Protein AF-A0A836RIS3-F1 (afdb_monomer)

Mean predicted aligned error: 10.64 Å

Structure (mmCIF, N/CA/C/O backbone):
data_AF-A0A836RIS3-F1
#
_entry.id   AF-A0A836RIS3-F1
#
loop_
_atom_site.group_PDB
_atom_site.id
_atom_site.type_symbol
_atom_site.label_atom_id
_atom_site.label_alt_id
_atom_site.label_comp_id
_atom_site.label_asym_id
_atom_site.label_entity_id
_atom_site.label_seq_id
_atom_site.pdbx_PDB_ins_code
_atom_site.Cartn_x
_atom_site.Cartn_y
_atom_site.Cartn_z
_atom_site.occupancy
_atom_site.B_iso_or_equiv
_atom_site.auth_seq_id
_atom_site.auth_comp_id
_atom_site.auth_asym_id
_atom_site.auth_atom_id
_atom_site.pdbx_PDB_model_num
ATOM 1 N N . MET A 1 1 ? 5.202 -25.297 -2.165 1.00 80.00 1 MET A N 1
ATOM 2 C CA . MET A 1 1 ? 4.352 -25.423 -0.955 1.00 80.00 1 MET A CA 1
ATOM 3 C C . MET A 1 1 ? 4.540 -24.261 0.016 1.00 80.00 1 MET A C 1
ATOM 5 O O . MET A 1 1 ? 3.550 -23.702 0.461 1.00 80.00 1 MET A O 1
ATOM 9 N N . THR A 1 2 ? 5.774 -23.829 0.285 1.00 90.69 2 THR A N 1
ATOM 10 C CA . THR A 1 2 ? 6.090 -22.662 1.134 1.00 90.69 2 THR A CA 1
ATOM 11 C C . THR A 1 2 ? 5.428 -21.349 0.690 1.00 90.69 2 THR A C 1
ATOM 13 O O . THR A 1 2 ? 4.861 -20.654 1.522 1.00 90.69 2 THR A O 1
ATOM 16 N N . GLN A 1 3 ? 5.415 -21.029 -0.609 1.00 91.88 3 GLN A N 1
ATOM 17 C CA . GLN A 1 3 ? 4.774 -19.805 -1.131 1.00 91.88 3 GLN A CA 1
ATOM 18 C C . GLN A 1 3 ? 3.268 -19.740 -0.833 1.00 91.88 3 GLN A C 1
ATOM 20 O O . GLN A 1 3 ? 2.763 -18.705 -0.408 1.00 91.88 3 GLN A O 1
ATOM 25 N N . LEU A 1 4 ? 2.561 -20.859 -1.020 1.00 92.88 4 LEU A N 1
ATOM 26 C CA . LEU A 1 4 ? 1.125 -20.951 -0.756 1.00 92.88 4 LEU A CA 1
ATOM 27 C C . LEU A 1 4 ? 0.828 -20.710 0.729 1.00 92.88 4 LEU A C 1
ATOM 29 O O . LEU A 1 4 ? -0.119 -20.007 1.060 1.00 92.88 4 LEU A O 1
ATOM 33 N N . LEU A 1 5 ? 1.672 -21.253 1.610 1.00 95.25 5 LEU A N 1
ATOM 34 C CA . LEU A 1 5 ? 1.538 -21.098 3.055 1.00 95.25 5 LEU A CA 1
ATOM 35 C C . LEU A 1 5 ? 1.729 -19.637 3.486 1.00 95.25 5 LEU A C 1
ATOM 37 O O . LEU A 1 5 ? 0.954 -19.143 4.299 1.00 95.25 5 LEU A O 1
ATOM 41 N N . ILE A 1 6 ? 2.693 -18.926 2.894 1.00 95.19 6 ILE A N 1
ATOM 42 C CA . ILE A 1 6 ? 2.917 -17.495 3.156 1.00 95.19 6 ILE A CA 1
ATOM 43 C C . ILE A 1 6 ? 1.700 -16.665 2.728 1.00 95.19 6 ILE A C 1
ATOM 45 O O . ILE A 1 6 ? 1.221 -15.835 3.498 1.00 95.19 6 ILE A O 1
ATOM 49 N N . ILE A 1 7 ? 1.167 -16.912 1.526 1.00 94.81 7 ILE A N 1
ATOM 50 C CA . ILE A 1 7 ? -0.013 -16.195 1.016 1.00 94.81 7 ILE A CA 1
ATOM 51 C C . ILE A 1 7 ? -1.239 -16.489 1.888 1.00 94.81 7 ILE A C 1
ATOM 53 O O . ILE A 1 7 ? -1.945 -15.566 2.290 1.00 94.81 7 ILE A O 1
ATOM 57 N N . ALA A 1 8 ? -1.476 -17.760 2.221 1.00 95.38 8 ALA A N 1
ATOM 58 C CA . ALA A 1 8 ? -2.599 -18.165 3.059 1.00 95.38 8 ALA A CA 1
ATOM 59 C C . ALA A 1 8 ? -2.518 -17.547 4.464 1.00 95.38 8 ALA A C 1
ATOM 61 O O . ALA A 1 8 ? -3.519 -17.034 4.966 1.00 95.38 8 ALA A O 1
ATOM 62 N N . ALA A 1 9 ? -1.331 -17.533 5.077 1.00 95.56 9 ALA A N 1
ATOM 63 C CA . ALA A 1 9 ? -1.109 -16.890 6.370 1.00 95.56 9 ALA A CA 1
ATOM 64 C C . ALA A 1 9 ? -1.372 -15.377 6.303 1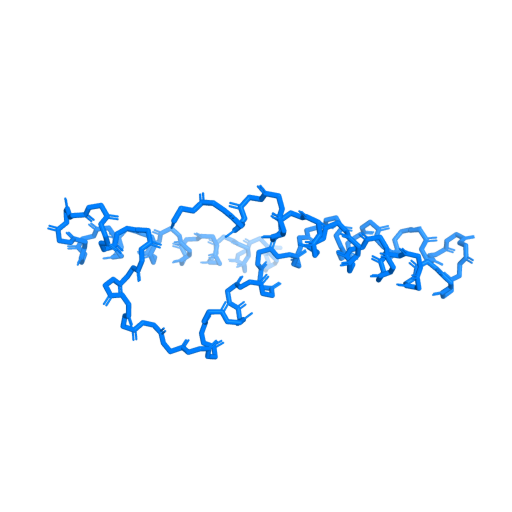.00 95.56 9 ALA A C 1
ATOM 66 O O . ALA A 1 9 ? -2.078 -14.842 7.156 1.00 95.56 9 ALA A O 1
ATOM 67 N N . TYR A 1 10 ? -0.874 -14.701 5.262 1.00 94.12 10 TYR A N 1
ATOM 68 C CA . TYR A 1 10 ? -1.093 -13.268 5.051 1.00 94.12 10 TYR A CA 1
ATOM 69 C C . TYR A 1 10 ? -2.582 -12.918 4.903 1.00 94.12 10 TYR A C 1
ATOM 71 O O . TYR A 1 10 ? -3.078 -12.022 5.585 1.00 94.12 10 TYR A O 1
ATOM 79 N N . LEU A 1 11 ? -3.319 -13.660 4.069 1.00 94.25 11 LEU A N 1
ATOM 80 C CA . LEU A 1 11 ? -4.758 -13.448 3.873 1.00 94.25 11 LEU A CA 1
ATOM 81 C C . LEU A 1 11 ? -5.560 -13.723 5.151 1.00 94.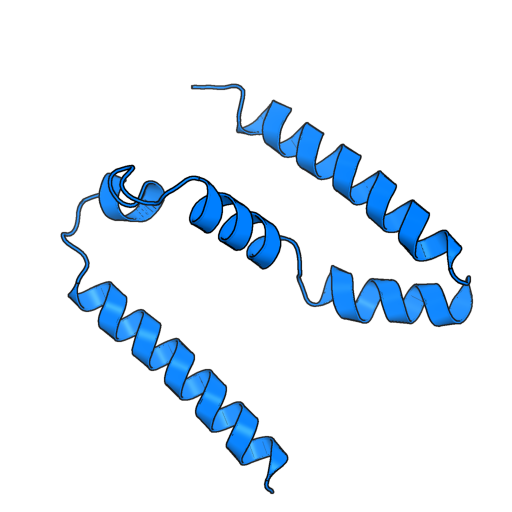25 11 LEU A C 1
ATOM 83 O O . LEU A 1 11 ? -6.462 -12.960 5.490 1.00 94.25 11 LEU A O 1
ATOM 87 N N . THR A 1 12 ? -5.206 -14.779 5.887 1.00 94.75 12 THR A N 1
ATOM 88 C CA . THR A 1 12 ? -5.860 -15.112 7.162 1.00 94.75 12 THR A CA 1
ATOM 89 C C . THR A 1 12 ? -5.649 -14.003 8.191 1.00 94.75 12 THR A C 1
ATOM 91 O O . THR A 1 12 ? -6.591 -13.613 8.878 1.00 94.75 12 THR A O 1
ATOM 94 N N . LEU A 1 13 ? -4.435 -13.448 8.265 1.00 95.12 13 LEU A N 1
ATOM 95 C CA . LEU A 1 13 ? -4.116 -12.336 9.157 1.00 95.12 13 LEU A CA 1
ATOM 96 C C . LEU A 1 13 ? -4.911 -11.076 8.791 1.00 95.12 13 LEU A C 1
ATOM 98 O O . LEU A 1 13 ? -5.475 -10.444 9.682 1.00 95.12 13 LEU A O 1
ATOM 102 N N . LEU A 1 14 ? -5.020 -10.745 7.499 1.00 91.25 14 LEU A N 1
ATOM 103 C CA . LEU A 1 14 ? -5.833 -9.618 7.026 1.00 91.25 14 LEU A CA 1
ATOM 104 C C . LEU A 1 14 ? -7.310 -9.762 7.413 1.00 91.25 14 LEU A C 1
ATOM 106 O O . LEU A 1 14 ? -7.905 -8.817 7.930 1.00 91.25 14 LEU A O 1
ATOM 110 N N . ILE A 1 15 ? -7.893 -10.947 7.208 1.00 91.62 15 ILE A N 1
ATOM 111 C CA . ILE A 1 15 ? -9.284 -11.228 7.594 1.00 91.62 15 ILE A CA 1
ATOM 112 C C . ILE A 1 15 ? -9.443 -11.119 9.115 1.00 91.62 15 ILE A C 1
ATOM 114 O O . ILE A 1 15 ? -10.379 -10.477 9.592 1.00 91.62 15 ILE A O 1
ATOM 118 N N . GLY A 1 16 ? -8.507 -11.687 9.881 1.00 90.81 16 GLY A N 1
ATOM 119 C CA . GLY A 1 16 ? -8.508 -11.607 11.341 1.00 90.81 16 GLY A CA 1
ATOM 120 C C . GLY A 1 16 ? -8.452 -10.167 11.853 1.00 90.81 16 GLY A C 1
ATOM 121 O O . GLY A 1 16 ? -9.200 -9.810 12.762 1.00 90.81 16 GLY A O 1
ATOM 122 N N . LEU A 1 17 ? -7.630 -9.319 11.230 1.00 87.88 17 LEU A N 1
ATOM 123 C CA . LEU A 1 17 ? -7.527 -7.902 11.569 1.00 87.88 17 LEU A CA 1
ATOM 124 C C . LEU A 1 17 ? -8.821 -7.141 11.242 1.00 87.88 17 LEU A C 1
ATOM 126 O O . LEU A 1 17 ? -9.277 -6.343 12.059 1.00 87.88 17 LEU A O 1
ATOM 130 N N . GLY A 1 18 ? -9.463 -7.444 10.109 1.00 83.31 18 GLY A N 1
ATOM 131 C CA . GLY A 1 18 ? -10.773 -6.890 9.753 1.00 83.31 18 GLY A CA 1
ATOM 132 C C . GLY A 1 18 ? -11.873 -7.275 10.749 1.00 83.31 18 GLY A C 1
ATOM 133 O O . GLY A 1 18 ? -12.622 -6.414 11.205 1.00 83.31 18 GLY A O 1
ATOM 134 N N . MET A 1 19 ? -11.929 -8.547 11.158 1.00 84.75 19 MET A N 1
ATOM 135 C CA . MET A 1 19 ? -12.892 -9.031 12.158 1.00 84.75 19 MET A CA 1
ATOM 136 C C . MET A 1 19 ? -12.624 -8.476 13.565 1.00 84.75 19 MET A C 1
ATOM 138 O O . MET A 1 19 ? -13.557 -8.228 14.329 1.00 84.75 19 MET A O 1
ATOM 142 N N . ALA A 1 20 ? -11.357 -8.292 13.942 1.00 82.75 20 ALA A N 1
ATOM 143 C CA . ALA A 1 20 ? -10.993 -7.669 15.213 1.00 82.75 20 ALA A CA 1
ATOM 144 C C . ALA A 1 20 ? -11.370 -6.181 15.224 1.00 82.75 20 ALA A C 1
ATOM 146 O O . ALA A 1 20 ? -11.969 -5.701 16.185 1.00 82.75 20 ALA A O 1
ATOM 147 N N . SER A 1 21 ? -11.092 -5.474 14.125 1.00 76.94 21 SER A N 1
ATOM 148 C CA . SER A 1 21 ? -11.478 -4.075 13.940 1.00 76.94 21 SER A CA 1
ATOM 149 C C . SER A 1 21 ? -12.999 -3.897 13.966 1.00 76.94 21 SER A C 1
ATOM 151 O O . SER A 1 21 ? -13.491 -3.010 14.659 1.00 76.94 21 SER A O 1
ATOM 153 N N . SER A 1 22 ? -13.763 -4.793 13.328 1.00 69.50 22 SER A N 1
ATOM 154 C CA . SER A 1 22 ? -15.231 -4.730 13.336 1.00 69.50 22 SER A CA 1
ATOM 155 C C . SER A 1 22 ? -15.845 -4.962 14.720 1.00 69.50 22 SER A C 1
ATOM 157 O O . SER A 1 22 ? -16.959 -4.519 14.973 1.00 69.50 22 SER A O 1
ATOM 159 N N . ARG A 1 23 ? -15.142 -5.655 15.628 1.00 70.44 23 ARG A N 1
ATOM 160 C CA . ARG A 1 23 ? -15.570 -5.828 17.029 1.00 70.44 23 ARG A CA 1
ATOM 161 C C . ARG A 1 23 ? -15.242 -4.622 17.907 1.00 70.44 23 ARG A C 1
ATOM 163 O O . ARG A 1 23 ? -15.930 -4.402 18.897 1.00 70.44 23 ARG A O 1
ATOM 170 N N . LEU A 1 24 ? -14.205 -3.861 17.558 1.00 66.50 24 LEU A N 1
ATOM 171 C CA . LEU A 1 24 ? -13.824 -2.619 18.240 1.00 66.50 24 LEU A CA 1
ATOM 172 C C . LEU A 1 24 ? -14.630 -1.403 17.743 1.00 66.50 24 LEU A C 1
ATOM 174 O O . LEU A 1 24 ? -14.500 -0.306 18.282 1.00 66.50 24 LEU A O 1
ATOM 178 N N . PHE A 1 25 ? -15.460 -1.609 16.719 1.00 60.81 25 PHE A N 1
ATOM 179 C CA . PHE A 1 25 ? -16.272 -0.599 16.061 1.00 60.81 25 PHE A 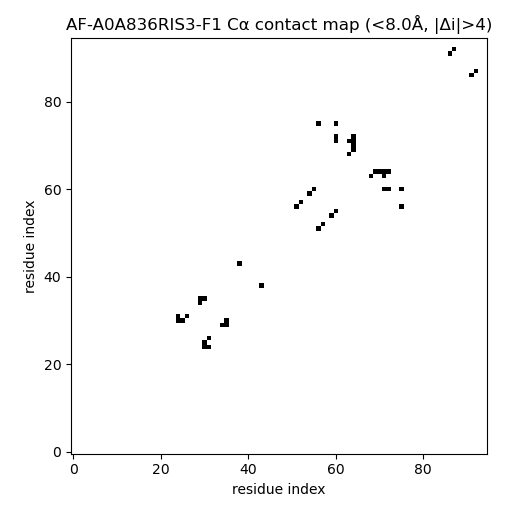CA 1
ATOM 180 C C . PHE A 1 25 ? -17.456 -0.164 16.933 1.00 60.81 25 PHE A C 1
ATOM 182 O O . PHE A 1 25 ? -18.308 -0.982 17.272 1.00 60.81 25 PHE A O 1
ATOM 189 N N . ARG A 1 26 ? -17.550 1.129 17.280 1.00 59.38 26 ARG A N 1
ATOM 190 C CA . ARG A 1 26 ? -18.600 1.655 18.183 1.00 59.38 26 ARG A CA 1
ATOM 191 C C . ARG A 1 26 ? -19.920 2.006 17.479 1.00 59.38 26 ARG A C 1
ATOM 193 O O . ARG A 1 26 ? -20.854 2.459 18.131 1.00 59.38 26 ARG A O 1
ATOM 200 N N . GLY A 1 27 ? -20.028 1.745 16.173 1.00 58.94 27 GLY A N 1
ATOM 201 C CA . GLY A 1 27 ? -21.290 1.797 15.422 1.00 58.94 27 GLY A CA 1
ATOM 202 C C . GLY A 1 27 ? -21.728 3.179 14.920 1.00 58.94 27 GLY A C 1
ATOM 203 O O . GLY A 1 27 ? -2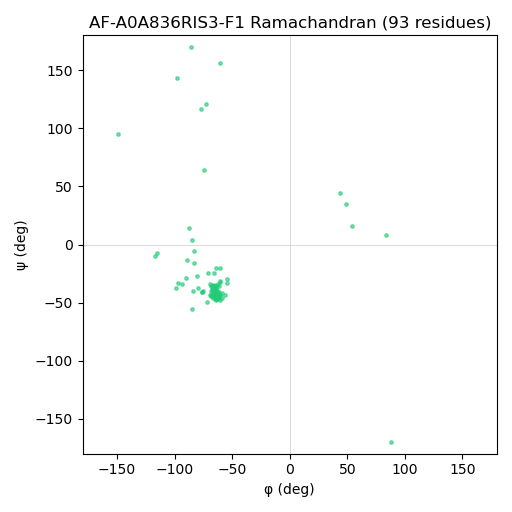2.838 3.296 14.409 1.00 58.94 27 GLY A O 1
ATOM 204 N N . THR A 1 28 ? -20.892 4.216 15.027 1.00 64.31 28 THR A N 1
ATOM 205 C CA . THR A 1 28 ? -21.170 5.548 14.463 1.00 64.31 28 THR A CA 1
ATOM 206 C C . THR A 1 28 ? -20.482 5.740 13.106 1.00 64.31 28 THR A C 1
ATOM 208 O O . THR A 1 28 ? -19.361 5.279 12.881 1.00 64.31 28 THR A O 1
ATOM 211 N N . SER A 1 29 ? -21.149 6.436 12.179 1.00 57.69 29 SER A N 1
ATOM 212 C CA . SER A 1 29 ? -20.652 6.713 10.819 1.00 57.69 29 SER A CA 1
ATOM 213 C C . SER A 1 29 ? -19.339 7.507 10.814 1.00 57.69 29 SER A C 1
ATOM 215 O O . SER A 1 29 ? -18.496 7.306 9.941 1.00 57.69 29 SER A O 1
ATOM 217 N N . GLU A 1 30 ? -19.146 8.377 11.810 1.00 57.31 30 GLU A N 1
ATOM 218 C CA . GLU A 1 30 ? -17.905 9.137 12.015 1.00 57.31 30 GLU A CA 1
ATOM 219 C C . GLU A 1 30 ? -16.730 8.261 12.457 1.00 57.31 30 GLU A C 1
ATOM 221 O O . GLU A 1 30 ? -15.603 8.507 12.029 1.00 57.31 30 GLU A O 1
ATOM 226 N N . ASP A 1 31 ? -16.959 7.204 13.243 1.00 59.75 31 ASP A N 1
ATOM 227 C CA . ASP A 1 31 ? -15.886 6.255 13.558 1.00 59.75 31 ASP A CA 1
ATOM 228 C C . ASP A 1 31 ? -15.459 5.504 12.288 1.00 59.75 31 ASP A C 1
ATOM 230 O O . ASP A 1 31 ? -14.276 5.217 12.117 1.00 59.75 31 ASP A O 1
ATOM 234 N N . TYR A 1 32 ? -16.398 5.207 11.372 1.00 60.53 32 TYR A N 1
ATOM 235 C CA . TYR A 1 32 ? -16.139 4.432 10.140 1.00 60.53 32 TYR A CA 1
ATOM 236 C C . TYR A 1 32 ? -15.425 5.224 9.062 1.00 60.53 32 TYR A C 1
ATOM 238 O O . TYR A 1 32 ? -14.528 4.697 8.408 1.00 60.53 32 TYR A O 1
ATOM 246 N N . LEU A 1 33 ? -15.804 6.487 8.887 1.00 60.19 33 LEU A N 1
ATOM 247 C CA . LEU A 1 33 ? -15.275 7.318 7.809 1.00 60.19 33 LEU A CA 1
ATOM 248 C C . LEU A 1 33 ? -14.126 8.221 8.262 1.00 60.19 33 LEU A C 1
ATOM 250 O O . LEU A 1 33 ? -13.216 8.478 7.477 1.00 60.19 33 LEU A O 1
ATOM 254 N N . LEU A 1 34 ? -14.148 8.686 9.512 1.00 57.91 34 LEU A N 1
ATOM 255 C CA . LEU A 1 34 ? -13.204 9.677 10.036 1.00 57.91 34 LEU A CA 1
ATOM 256 C C . LEU A 1 34 ? -12.311 9.128 11.152 1.00 57.91 34 LEU A C 1
ATOM 258 O O . LEU A 1 34 ? -11.409 9.848 11.586 1.00 57.91 34 LEU A O 1
ATOM 262 N N . ALA A 1 35 ? -12.551 7.898 11.634 1.00 63.34 35 ALA A N 1
ATOM 263 C CA . ALA A 1 35 ? -11.897 7.348 12.825 1.00 63.34 35 ALA A CA 1
ATOM 264 C C . ALA A 1 35 ? -11.832 8.388 13.960 1.00 63.34 35 ALA A C 1
ATOM 266 O O . ALA A 1 35 ? -10.776 8.640 14.553 1.00 63.34 35 ALA A O 1
ATOM 267 N N . SER A 1 36 ? -12.963 9.079 14.162 1.00 55.12 36 SER A N 1
ATOM 268 C CA . SER A 1 36 ? -13.135 10.162 15.135 1.00 55.12 36 SER A CA 1
ATOM 269 C C . SER A 1 36 ? -12.035 11.240 15.089 1.00 55.12 36 SER A C 1
ATOM 271 O O . SER A 1 36 ? -11.617 11.736 16.134 1.00 55.12 36 SER A O 1
ATOM 273 N N . HIS A 1 37 ? -11.490 11.569 13.906 1.00 60.53 37 HIS A N 1
ATOM 274 C CA . HIS A 1 37 ? -10.386 12.534 13.730 1.00 60.53 37 HIS A CA 1
ATOM 275 C C . HIS A 1 37 ? -9.127 12.241 14.572 1.00 60.53 37 HIS A C 1
ATOM 277 O O . HIS A 1 37 ? -8.254 13.092 14.732 1.00 60.53 37 HIS A O 1
ATOM 283 N N . THR A 1 38 ? -9.006 11.026 15.108 1.00 56.19 38 THR A N 1
ATOM 284 C CA . THR A 1 38 ? -7.948 10.663 16.062 1.00 56.19 38 THR A CA 1
ATOM 285 C C . THR A 1 38 ? -6.694 10.149 15.341 1.00 56.19 38 THR A C 1
ATOM 287 O O . THR A 1 38 ? -5.615 10.044 15.925 1.00 56.19 38 THR A O 1
ATOM 290 N N . ILE A 1 39 ? -6.809 9.842 14.044 1.00 64.50 39 ILE A N 1
ATOM 291 C CA . ILE A 1 39 ? -5.702 9.362 13.217 1.00 64.50 39 ILE A CA 1
ATOM 292 C C . ILE A 1 39 ? -4.797 10.539 12.841 1.00 64.50 39 ILE A C 1
ATOM 294 O O . ILE A 1 39 ? -5.199 11.460 12.134 1.00 64.50 39 ILE A O 1
ATOM 298 N N . GLY A 1 40 ? -3.544 10.487 13.299 1.00 72.81 40 GLY A N 1
ATOM 299 C CA . GLY A 1 40 ? -2.557 11.523 13.013 1.00 72.81 40 GLY A CA 1
ATOM 300 C C . GLY A 1 40 ? -2.269 11.700 11.508 1.00 72.81 40 GLY A C 1
ATOM 301 O O . GLY A 1 40 ? -2.401 10.744 10.736 1.00 72.81 40 GLY A O 1
ATOM 302 N N . PRO A 1 41 ? -1.780 12.885 11.081 1.00 74.50 41 PRO A N 1
ATOM 303 C CA . PRO A 1 41 ? -1.522 13.207 9.671 1.00 74.50 41 PRO A CA 1
ATOM 304 C C . PRO A 1 41 ? -0.616 12.201 8.950 1.00 74.50 41 PRO A C 1
ATOM 306 O O . PRO A 1 41 ? -0.790 11.934 7.765 1.00 74.50 41 PRO A O 1
ATOM 309 N N . PHE A 1 42 ? 0.335 11.605 9.671 1.00 76.88 42 PHE A N 1
ATOM 310 C CA . PHE A 1 42 ? 1.237 10.597 9.120 1.00 76.88 42 PHE A CA 1
ATOM 311 C C . PHE A 1 42 ? 0.513 9.298 8.744 1.00 76.88 42 PHE A C 1
ATOM 313 O O . PHE A 1 42 ? 0.735 8.763 7.663 1.00 76.88 42 PHE A O 1
ATOM 320 N N . LEU A 1 43 ? -0.382 8.800 9.602 1.00 78.31 43 LEU A N 1
ATOM 321 C CA . LEU A 1 43 ? -1.160 7.592 9.317 1.00 78.31 43 LEU A CA 1
ATOM 322 C C . LEU A 1 43 ? -2.137 7.824 8.158 1.00 78.31 43 LEU A C 1
ATOM 324 O O . LEU A 1 43 ? -2.296 6.942 7.318 1.00 78.31 43 LEU A O 1
ATOM 328 N N . LEU A 1 44 ? -2.729 9.020 8.069 1.00 78.75 44 LEU A N 1
ATOM 329 C CA . LEU A 1 44 ? -3.541 9.421 6.916 1.00 78.75 44 LEU A CA 1
ATOM 330 C C . LEU A 1 44 ? -2.716 9.427 5.625 1.00 78.75 44 LEU A C 1
ATOM 332 O O . LEU A 1 44 ? -3.145 8.855 4.625 1.00 78.75 44 LEU A O 1
ATOM 336 N N . LEU A 1 45 ? -1.510 10.003 5.656 1.00 77.81 45 LEU A N 1
ATOM 337 C CA . LEU A 1 45 ? -0.603 10.011 4.509 1.00 77.81 45 LEU A CA 1
ATOM 338 C C . LEU A 1 45 ? -0.205 8.591 4.088 1.00 77.81 45 LEU A C 1
ATOM 340 O O . LEU A 1 45 ? -0.216 8.281 2.900 1.00 77.81 45 LEU A O 1
ATOM 344 N N . MET A 1 46 ? 0.118 7.719 5.046 1.00 81.31 46 MET A N 1
ATOM 345 C CA . MET A 1 46 ? 0.454 6.320 4.767 1.00 81.31 46 MET A CA 1
ATOM 346 C C . MET A 1 46 ? -0.741 5.541 4.211 1.00 81.31 46 MET A C 1
ATOM 348 O O . MET A 1 46 ? -0.567 4.737 3.300 1.00 81.31 46 MET A O 1
ATOM 352 N N . SER A 1 47 ? -1.951 5.800 4.711 1.00 79.50 47 SER A N 1
ATOM 353 C CA . SER A 1 47 ? -3.183 5.205 4.185 1.00 79.50 47 SER A CA 1
ATOM 354 C C . SER A 1 47 ? -3.444 5.654 2.746 1.00 79.50 47 SER A C 1
ATOM 356 O O . SER A 1 47 ? -3.666 4.818 1.874 1.00 79.50 47 SER A O 1
ATOM 358 N N . LEU A 1 48 ? -3.314 6.954 2.461 1.00 78.94 48 LEU A N 1
ATOM 359 C CA . LEU A 1 48 ? -3.428 7.500 1.107 1.00 78.94 48 LEU A CA 1
ATOM 360 C C . LEU A 1 48 ? -2.359 6.926 0.167 1.00 78.94 48 LEU A C 1
ATOM 362 O O . LEU A 1 48 ? -2.633 6.553 -0.970 1.00 78.94 48 LEU A O 1
ATOM 366 N N . PHE A 1 49 ? -1.120 6.814 0.634 1.00 78.25 49 PHE A N 1
ATOM 367 C CA . PHE A 1 49 ? -0.065 6.178 -0.144 1.00 78.25 49 PHE A CA 1
ATOM 368 C C . PHE A 1 49 ? -0.385 4.697 -0.416 1.00 78.25 49 PHE A C 1
ATOM 370 O O . PHE A 1 49 ? -0.251 4.223 -1.542 1.00 78.25 49 PHE A O 1
ATOM 377 N N . GLY A 1 50 ? -0.883 3.977 0.590 1.00 78.88 50 GLY A N 1
ATOM 378 C CA . GLY A 1 50 ? -1.272 2.573 0.475 1.00 78.88 50 GLY A CA 1
ATOM 379 C C . GLY A 1 50 ? -2.443 2.335 -0.483 1.00 78.88 50 GLY A C 1
ATOM 380 O O . GLY A 1 50 ? -2.403 1.386 -1.261 1.00 78.88 50 GLY A O 1
ATOM 381 N N . THR A 1 51 ? -3.460 3.200 -0.486 1.00 79.31 51 THR A N 1
ATOM 382 C CA . THR A 1 51 ? -4.621 3.073 -1.388 1.00 79.31 51 THR A CA 1
ATOM 383 C C . THR A 1 51 ? -4.277 3.372 -2.845 1.00 79.31 51 THR A C 1
ATOM 385 O O . THR A 1 51 ? -4.932 2.857 -3.751 1.00 79.31 51 THR A O 1
ATOM 388 N N . THR A 1 52 ? -3.228 4.157 -3.092 1.00 77.38 52 THR A N 1
ATOM 389 C CA . THR A 1 52 ? -2.776 4.513 -4.447 1.00 77.38 52 THR A CA 1
ATOM 390 C C . THR A 1 52 ? -1.753 3.535 -5.023 1.00 77.38 52 THR A C 1
ATOM 392 O O . THR A 1 52 ? -1.726 3.312 -6.238 1.00 77.38 52 THR A O 1
ATOM 395 N N . MET A 1 53 ? -0.963 2.882 -4.168 1.00 76.19 53 MET A N 1
ATOM 396 C CA . MET A 1 53 ? -0.027 1.802 -4.510 1.00 76.19 53 MET A CA 1
ATOM 397 C C . MET A 1 53 ? -0.750 0.475 -4.804 1.00 76.19 53 MET A C 1
ATOM 399 O O . MET A 1 53 ? -0.594 -0.529 -4.113 1.00 76.19 53 MET A O 1
ATOM 403 N N . THR A 1 54 ? -1.554 0.452 -5.866 1.00 80.38 54 THR A N 1
ATOM 404 C CA . THR A 1 54 ? -2.294 -0.745 -6.297 1.00 80.38 54 THR A CA 1
ATOM 405 C C . THR A 1 54 ? -1.462 -1.654 -7.210 1.00 80.38 54 THR A C 1
ATOM 407 O O . THR A 1 54 ? -0.413 -1.272 -7.736 1.00 80.38 54 THR A O 1
ATOM 410 N N . ALA A 1 55 ? -1.967 -2.863 -7.481 1.00 74.00 55 ALA A N 1
ATOM 411 C CA . ALA A 1 55 ? -1.362 -3.792 -8.440 1.00 74.00 55 ALA A CA 1
ATOM 412 C C . ALA A 1 55 ? -1.148 -3.168 -9.835 1.00 74.00 55 ALA A C 1
ATOM 414 O O . ALA A 1 55 ? -0.194 -3.519 -10.524 1.00 74.00 55 ALA A O 1
ATOM 415 N N . PHE A 1 56 ? -1.984 -2.204 -10.236 1.00 71.50 56 PHE A N 1
ATOM 416 C CA . PHE A 1 56 ? -1.792 -1.433 -11.465 1.00 71.50 56 PHE A CA 1
ATOM 417 C C . PHE A 1 56 ? -0.520 -0.577 -11.413 1.00 71.50 56 PHE A C 1
ATOM 419 O O . PHE A 1 56 ? 0.286 -0.612 -12.343 1.00 71.50 56 PHE A O 1
ATOM 426 N N . ALA A 1 57 ? -0.314 0.146 -10.311 1.00 72.25 57 ALA A N 1
ATOM 427 C CA . ALA A 1 57 ? 0.863 0.984 -10.128 1.00 72.25 57 ALA A CA 1
ATOM 428 C C . ALA A 1 57 ? 2.148 0.148 -10.051 1.00 72.25 57 ALA A C 1
ATOM 430 O O . ALA A 1 57 ? 3.166 0.573 -10.579 1.00 72.25 57 ALA A O 1
ATOM 431 N N . LEU A 1 58 ? 2.111 -1.046 -9.452 1.00 73.31 58 LEU A N 1
ATOM 432 C CA . LEU A 1 58 ? 3.293 -1.903 -9.298 1.00 73.31 58 LEU A CA 1
ATOM 433 C C . LEU A 1 58 ? 3.561 -2.786 -10.526 1.00 73.31 58 LEU A C 1
ATOM 435 O O . LEU A 1 58 ? 4.645 -2.740 -11.101 1.00 73.31 58 LEU A O 1
ATOM 439 N N . VAL A 1 59 ? 2.587 -3.584 -10.965 1.00 78.31 59 VAL A N 1
ATOM 440 C CA . VAL A 1 59 ? 2.764 -4.545 -12.071 1.00 78.31 59 VAL A CA 1
ATOM 441 C C . VAL A 1 59 ? 2.577 -3.870 -13.430 1.00 78.31 59 VAL A C 1
ATOM 443 O O . VAL A 1 59 ? 3.330 -4.137 -14.366 1.00 78.31 59 VAL A O 1
ATOM 446 N N . GLY A 1 60 ? 1.601 -2.967 -13.548 1.00 78.94 60 GLY A N 1
ATOM 447 C CA . GLY A 1 60 ? 1.296 -2.266 -14.799 1.00 78.94 60 GLY A CA 1
ATOM 448 C C . GLY A 1 60 ? 2.398 -1.294 -15.223 1.00 78.94 60 GLY A C 1
ATOM 449 O O . GLY A 1 60 ? 2.811 -1.312 -16.388 1.00 78.94 60 GLY A O 1
ATOM 450 N N . SER A 1 61 ? 2.928 -0.500 -14.285 1.00 74.94 61 SER A N 1
ATOM 451 C CA . SER A 1 61 ? 4.054 0.404 -14.570 1.00 74.94 61 SER A CA 1
ATOM 452 C C . SER A 1 61 ? 5.313 -0.376 -14.952 1.00 74.94 61 SER A C 1
ATOM 454 O O . SER A 1 61 ? 5.945 -0.046 -15.95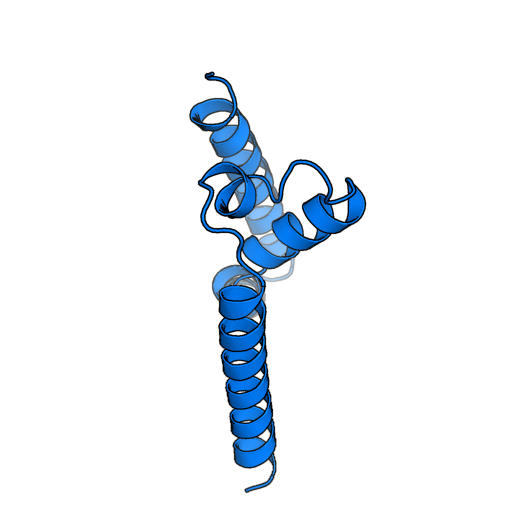2 1.00 74.94 61 SER A O 1
ATOM 456 N N . THR A 1 62 ? 5.611 -1.473 -14.248 1.00 78.56 62 THR A N 1
ATOM 457 C CA . THR A 1 62 ? 6.768 -2.333 -14.529 1.00 78.56 62 THR A CA 1
ATOM 458 C C . THR A 1 62 ? 6.641 -3.012 -15.895 1.00 78.56 62 THR A C 1
ATOM 460 O O . THR A 1 62 ? 7.589 -3.017 -16.680 1.00 78.56 62 THR A O 1
ATOM 463 N N . GLY A 1 63 ? 5.451 -3.518 -16.241 1.00 79.12 63 GLY A N 1
ATOM 464 C CA . GLY A 1 63 ? 5.190 -4.148 -17.540 1.00 79.12 63 GLY A CA 1
ATOM 465 C C . GLY A 1 63 ? 5.303 -3.179 -18.722 1.00 79.12 63 GLY A C 1
ATOM 466 O O . GLY A 1 63 ? 5.793 -3.548 -19.792 1.00 79.12 63 GLY A O 1
ATOM 467 N N . LYS A 1 64 ? 4.891 -1.919 -18.537 1.00 76.50 64 LYS A N 1
ATOM 468 C CA . LYS A 1 64 ? 5.084 -0.862 -19.539 1.00 76.50 64 LYS A CA 1
ATOM 469 C C . LYS A 1 64 ? 6.532 -0.372 -19.585 1.00 76.50 64 LYS A C 1
ATOM 471 O O . LYS A 1 64 ? 7.051 -0.185 -20.685 1.00 76.50 64 LYS A O 1
ATOM 476 N N . ALA A 1 65 ? 7.194 -0.223 -18.438 1.00 77.50 65 ALA A N 1
ATOM 477 C CA . ALA A 1 65 ? 8.599 0.171 -18.351 1.00 77.50 65 ALA A CA 1
ATOM 478 C C . ALA A 1 65 ? 9.522 -0.854 -19.022 1.00 77.50 65 ALA A C 1
ATOM 480 O O . ALA A 1 65 ? 10.477 -0.464 -19.685 1.00 77.50 65 ALA A O 1
ATOM 481 N N . PHE A 1 66 ? 9.192 -2.148 -18.960 1.00 77.31 66 PHE A N 1
ATOM 482 C CA . PHE A 1 66 ? 9.923 -3.188 -19.689 1.00 77.31 66 PHE A CA 1
ATOM 483 C C . PHE A 1 66 ? 9.899 -2.989 -21.216 1.00 77.31 66 PHE A C 1
ATOM 485 O O . PHE A 1 66 ? 10.855 -3.340 -21.898 1.00 77.31 66 PHE A O 1
ATOM 492 N N . ARG A 1 67 ? 8.824 -2.409 -21.769 1.00 77.88 67 ARG A N 1
ATOM 493 C CA . ARG A 1 67 ? 8.674 -2.199 -23.222 1.00 77.88 67 ARG A CA 1
ATOM 494 C C . ARG A 1 67 ? 9.145 -0.829 -23.709 1.00 77.88 67 ARG A C 1
ATOM 496 O O . ARG A 1 67 ? 9.591 -0.720 -24.842 1.00 77.88 67 ARG A O 1
ATOM 503 N N . VAL A 1 68 ? 8.969 0.213 -22.896 1.00 77.94 68 VAL A N 1
ATOM 504 C CA . VAL A 1 68 ? 9.131 1.625 -23.305 1.00 77.94 68 VAL A CA 1
ATOM 505 C C . VAL A 1 68 ? 10.266 2.325 -22.538 1.00 77.94 68 VAL A C 1
ATOM 507 O O . VAL A 1 68 ? 10.693 3.414 -22.910 1.00 77.94 68 VAL A O 1
ATOM 510 N N . GLY A 1 69 ? 10.809 1.693 -21.495 1.00 77.50 69 GLY A N 1
ATOM 511 C CA . GLY A 1 69 ? 11.897 2.223 -20.678 1.00 77.50 69 GLY A CA 1
ATOM 512 C C . GLY A 1 69 ? 11.431 3.088 -19.502 1.00 77.50 69 GLY A C 1
ATOM 513 O O . GLY A 1 69 ? 10.248 3.159 -19.161 1.00 77.50 69 GLY A O 1
ATOM 514 N N . ILE A 1 70 ? 12.391 3.766 -18.864 1.00 76.12 70 ILE A N 1
ATOM 515 C CA . ILE A 1 70 ? 12.202 4.509 -17.604 1.00 76.12 70 ILE A CA 1
ATOM 516 C C . ILE A 1 70 ? 11.231 5.699 -17.716 1.00 76.12 70 ILE A C 1
ATOM 518 O O . ILE A 1 70 ? 10.643 6.112 -16.717 1.00 76.12 70 ILE A O 1
ATOM 522 N N . GLY A 1 71 ? 10.985 6.201 -18.932 1.00 73.75 71 GLY A N 1
ATOM 523 C CA . GLY A 1 71 ? 10.031 7.287 -19.191 1.00 73.75 71 GLY A CA 1
ATOM 524 C C . GLY A 1 71 ? 8.587 6.963 -18.782 1.00 73.75 71 GLY A C 1
ATOM 525 O O . GLY A 1 71 ? 7.801 7.870 -18.516 1.00 73.75 71 GLY A O 1
ATOM 526 N N . VAL A 1 72 ? 8.244 5.678 -18.642 1.00 72.25 72 VAL A N 1
ATOM 527 C CA . VAL A 1 72 ? 6.931 5.229 -18.151 1.00 72.25 72 VAL A CA 1
ATOM 528 C C . VAL A 1 72 ? 6.679 5.657 -16.709 1.00 72.25 72 VAL A C 1
ATOM 530 O O . VAL A 1 72 ? 5.547 6.006 -16.380 1.00 72.25 72 VAL A O 1
ATOM 533 N N . TYR A 1 73 ? 7.710 5.698 -15.861 1.00 70.19 73 TYR A N 1
ATOM 534 C CA . TYR A 1 73 ? 7.557 6.185 -14.489 1.00 70.19 73 TYR A CA 1
ATOM 535 C C . TYR A 1 73 ? 7.247 7.685 -14.458 1.00 70.19 73 TYR A C 1
ATOM 537 O O . TYR A 1 73 ? 6.420 8.110 -13.659 1.00 70.19 73 TYR A O 1
ATOM 545 N N . GLY A 1 74 ? 7.817 8.474 -15.378 1.00 69.44 74 GLY A N 1
ATOM 546 C CA . GLY A 1 74 ? 7.493 9.897 -15.535 1.00 69.44 74 GLY A CA 1
ATOM 547 C C . GLY A 1 74 ? 6.067 10.138 -16.043 1.00 69.44 74 GLY A C 1
ATOM 548 O O . GLY A 1 74 ? 5.379 11.034 -15.552 1.00 69.44 74 GLY A O 1
ATOM 549 N N . LEU A 1 75 ? 5.588 9.298 -16.968 1.00 69.00 75 LEU A N 1
ATOM 550 C CA . LEU A 1 75 ? 4.203 9.331 -17.452 1.00 69.00 75 LEU A CA 1
ATOM 551 C C . LEU A 1 75 ? 3.203 8.924 -16.363 1.00 69.00 75 LEU A C 1
ATOM 553 O O . LEU A 1 75 ? 2.197 9.602 -16.184 1.00 69.00 75 LEU A O 1
ATOM 557 N N . MET A 1 76 ? 3.497 7.860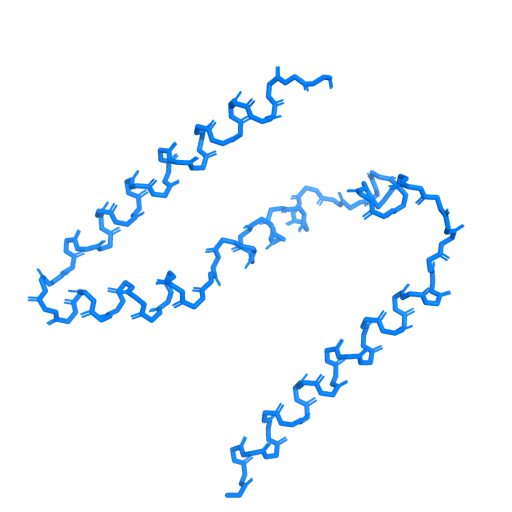 -15.609 1.00 68.06 76 MET A N 1
ATOM 558 C CA . MET A 1 76 ? 2.664 7.393 -14.494 1.00 68.06 76 MET A CA 1
ATOM 559 C C . MET A 1 76 ? 2.643 8.397 -13.337 1.00 68.06 76 MET A C 1
ATOM 561 O O . MET A 1 76 ? 1.582 8.650 -12.771 1.00 68.06 76 MET A O 1
ATOM 565 N N . ALA A 1 77 ? 3.786 9.010 -13.010 1.00 66.06 77 ALA A N 1
ATOM 566 C CA . ALA A 1 77 ? 3.868 10.067 -12.005 1.00 66.06 77 ALA A CA 1
ATOM 567 C C . ALA A 1 77 ? 3.083 11.315 -12.434 1.00 66.06 77 ALA A C 1
ATOM 569 O O . ALA A 1 77 ? 2.327 11.862 -11.633 1.00 66.06 77 ALA A O 1
ATOM 570 N N . SER A 1 78 ? 3.188 11.719 -13.706 1.00 64.81 78 SER A N 1
ATOM 571 C CA . SER A 1 78 ? 2.446 12.868 -14.244 1.00 64.81 78 SER A CA 1
ATOM 572 C C . SER A 1 78 ? 0.940 12.610 -14.278 1.00 64.81 78 SER A C 1
A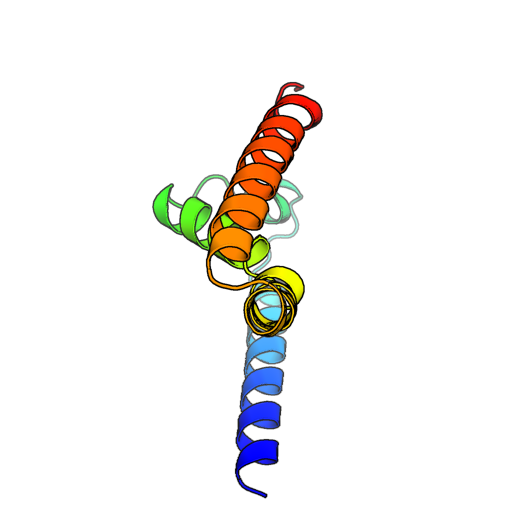TOM 574 O O . SER A 1 78 ? 0.164 13.446 -13.820 1.00 64.81 78 SER A O 1
ATOM 576 N N . SER A 1 79 ? 0.505 11.436 -14.754 1.00 64.75 79 SER A N 1
ATOM 577 C CA . SER A 1 79 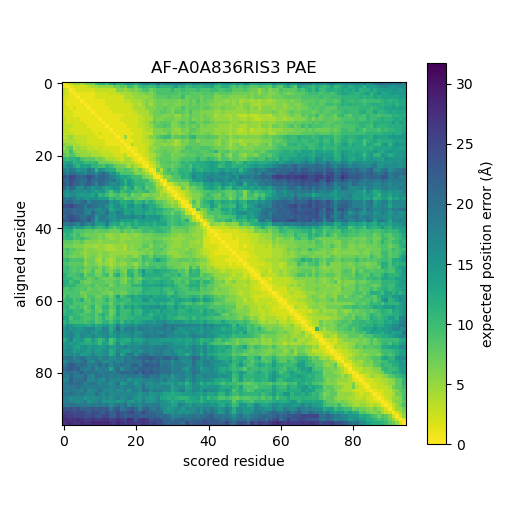? -0.920 11.094 -14.777 1.00 64.75 79 SER A CA 1
ATOM 578 C C . SER A 1 79 ? -1.486 10.941 -13.369 1.00 64.75 79 SER A C 1
ATOM 580 O O . SER A 1 79 ? -2.589 11.405 -13.107 1.00 64.75 79 SER A O 1
ATOM 582 N N . SER A 1 80 ? -0.734 10.322 -12.450 1.00 63.91 80 SER A N 1
ATOM 583 C CA . SER A 1 80 ? -1.188 10.130 -11.073 1.00 63.91 80 SER A CA 1
ATOM 584 C C . SER A 1 80 ? -1.251 11.454 -10.316 1.00 63.91 80 SER A C 1
ATOM 586 O O . SER A 1 80 ? -2.262 11.713 -9.679 1.00 63.91 80 SER A O 1
ATOM 588 N N . GLY A 1 81 ? -0.255 12.339 -10.446 1.00 62.88 81 GLY A N 1
ATOM 589 C CA . GLY A 1 81 ? -0.258 13.653 -9.791 1.00 62.88 81 GLY A CA 1
ATOM 590 C C . GLY A 1 81 ? -1.388 14.571 -10.268 1.00 62.88 81 GLY A C 1
ATOM 591 O O . GLY A 1 81 ? -2.007 15.259 -9.454 1.00 62.88 81 GLY A O 1
ATOM 592 N N . ILE A 1 82 ? -1.705 14.531 -11.567 1.00 66.19 82 ILE A N 1
ATOM 593 C CA . ILE A 1 82 ? -2.811 15.299 -12.155 1.00 66.19 82 ILE A CA 1
ATOM 594 C C . ILE A 1 82 ? -4.159 14.709 -11.736 1.00 66.19 82 ILE A C 1
ATOM 596 O O . ILE A 1 82 ? -5.006 15.449 -11.249 1.00 66.19 82 ILE A O 1
ATOM 600 N N . ILE A 1 83 ? -4.357 13.392 -11.870 1.00 66.56 83 ILE A N 1
ATOM 601 C CA . ILE A 1 83 ? -5.633 12.738 -11.542 1.00 66.56 83 ILE A CA 1
ATOM 602 C C . ILE A 1 83 ? -5.897 12.766 -10.034 1.00 66.56 83 ILE A C 1
ATOM 604 O O . ILE A 1 83 ? -7.022 13.051 -9.643 1.00 66.56 83 ILE A O 1
ATOM 608 N N . HIS A 1 84 ? -4.891 12.555 -9.177 1.00 65.25 84 HIS A N 1
ATOM 609 C CA . HIS A 1 84 ? -5.075 12.679 -7.726 1.00 65.25 84 HIS A CA 1
ATOM 610 C C . HIS A 1 84 ? -5.429 14.099 -7.320 1.00 65.25 84 HIS A C 1
ATOM 612 O O . HIS A 1 84 ? -6.385 14.282 -6.573 1.00 65.25 84 HIS A O 1
ATOM 618 N N . SER A 1 85 ? -4.698 15.100 -7.820 1.00 62.28 85 SER A N 1
ATO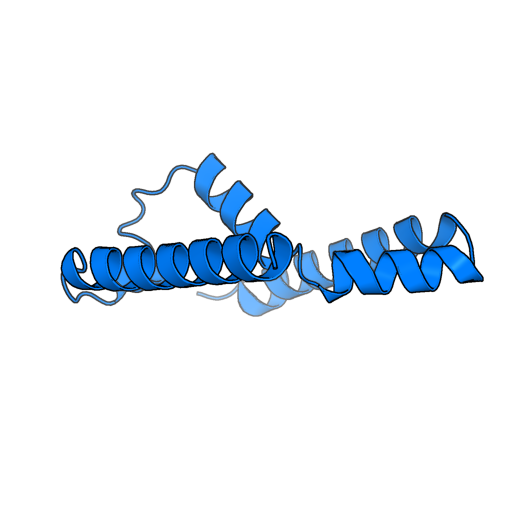M 619 C CA . SER A 1 85 ? -5.002 16.499 -7.505 1.00 62.28 85 SER A CA 1
ATOM 620 C C . SER A 1 85 ? -6.375 16.901 -8.041 1.00 62.28 85 SER A C 1
ATOM 622 O O . SER A 1 85 ? -7.112 17.594 -7.349 1.00 62.28 85 SER A O 1
ATOM 624 N N . LEU A 1 86 ? -6.765 16.416 -9.225 1.00 70.19 86 LEU A N 1
ATOM 625 C CA . LEU A 1 86 ? -8.106 16.613 -9.781 1.00 70.19 86 LEU A CA 1
ATOM 626 C C . LEU A 1 86 ? -9.188 15.917 -8.961 1.00 70.19 86 LEU A C 1
ATOM 628 O O . LEU A 1 86 ? -10.223 16.524 -8.734 1.00 70.19 86 LEU A O 1
ATOM 632 N N . CYS A 1 87 ? -8.982 14.684 -8.500 1.00 64.19 87 CYS A N 1
ATOM 633 C CA . CYS A 1 87 ? -9.936 13.988 -7.638 1.00 64.19 87 CYS A CA 1
ATOM 634 C C . CYS A 1 87 ? -10.058 14.681 -6.277 1.00 64.19 87 CYS A C 1
ATOM 636 O O . CYS A 1 87 ? -11.173 14.915 -5.826 1.00 64.19 87 CYS A O 1
ATOM 638 N N . PHE A 1 88 ? -8.946 15.088 -5.658 1.00 66.25 88 PHE A N 1
ATOM 639 C CA . PHE A 1 88 ? -8.977 15.900 -4.438 1.00 66.25 88 PHE A CA 1
ATOM 640 C C . PHE A 1 88 ? -9.656 17.255 -4.661 1.00 66.25 88 PHE A C 1
ATOM 642 O O . PHE A 1 88 ? -10.384 17.713 -3.790 1.00 66.25 88 PHE A O 1
ATOM 649 N N . PHE A 1 89 ? -9.490 17.878 -5.827 1.00 64.81 89 PHE A N 1
ATOM 650 C CA . PHE A 1 89 ? -10.147 19.143 -6.150 1.00 64.81 89 PHE A CA 1
ATOM 651 C C . PHE A 1 89 ? -11.638 18.980 -6.493 1.00 64.81 89 PHE A C 1
ATOM 653 O O . PHE A 1 89 ? -12.454 19.779 -6.066 1.00 64.81 89 PHE A O 1
ATOM 660 N N . LEU A 1 90 ? -12.033 17.948 -7.238 1.00 66.06 90 LEU A N 1
ATOM 661 C CA . LEU A 1 90 ? -13.425 17.732 -7.656 1.00 66.06 90 LEU A CA 1
ATOM 662 C C . LEU A 1 90 ? -14.283 17.109 -6.552 1.00 66.06 90 LEU A C 1
ATOM 664 O O . LEU A 1 90 ? -15.454 17.452 -6.426 1.00 66.06 90 LEU A O 1
ATOM 668 N N . ILE A 1 91 ? -13.711 16.186 -5.778 1.00 64.75 91 ILE A N 1
ATOM 669 C CA . ILE A 1 91 ? -14.417 15.426 -4.738 1.00 64.75 91 ILE A CA 1
ATOM 670 C C . ILE A 1 91 ? -14.161 16.045 -3.360 1.00 64.75 91 ILE A C 1
ATOM 672 O O . ILE A 1 91 ? -15.073 16.113 -2.546 1.00 64.75 91 ILE A O 1
ATOM 676 N N . GLY A 1 92 ? -12.947 16.539 -3.097 1.00 54.75 92 GLY A N 1
ATOM 677 C CA . GLY A 1 92 ? -12.590 17.150 -1.812 1.00 54.75 92 GLY A CA 1
ATOM 678 C C . GLY A 1 92 ? -12.981 18.625 -1.662 1.00 54.75 92 GLY A C 1
ATOM 679 O O . GLY A 1 92 ? -13.025 19.105 -0.535 1.00 54.75 92 GLY A O 1
ATOM 680 N N . ALA A 1 93 ? -13.306 19.354 -2.740 1.00 56.28 93 ALA A N 1
ATOM 681 C CA . ALA A 1 93 ? -13.654 20.780 -2.641 1.00 56.28 93 ALA A CA 1
ATOM 682 C C . ALA A 1 93 ? -15.138 21.085 -2.359 1.00 56.28 93 ALA A C 1
ATOM 684 O O . ALA A 1 93 ? -15.541 22.238 -2.498 1.00 56.28 93 ALA A O 1
ATOM 685 N N . ARG A 1 94 ? -15.965 20.117 -1.946 1.00 42.59 94 ARG A N 1
ATOM 686 C CA . ARG A 1 94 ? -17.320 20.405 -1.441 1.00 42.59 94 ARG A CA 1
ATOM 687 C C . ARG A 1 94 ? -17.783 19.396 -0.385 1.00 42.59 94 ARG A C 1
ATOM 689 O O . ARG A 1 94 ? -18.358 18.372 -0.740 1.00 42.59 94 ARG A O 1
ATOM 696 N N . LEU A 1 95 ? -17.602 19.731 0.892 1.00 41.59 95 LEU A N 1
ATOM 697 C CA . LEU A 1 95 ? -18.647 20.257 1.789 1.00 41.59 95 LEU A CA 1
ATOM 698 C C . LEU A 1 95 ? -18.009 20.657 3.125 1.00 41.59 95 LEU A C 1
ATOM 700 O O . LEU A 1 95 ? -17.333 19.794 3.721 1.00 41.59 95 LEU A O 1
#

Solvent-accessible surface area (backbone atoms only — not comparable to full-atom values): 5549 Å² total; per-residue (Å²): 111,68,68,59,51,54,51,52,51,53,54,50,50,52,52,50,49,52,56,51,49,61,70,70,54,87,84,48,71,52,52,75,75,48,50,68,74,67,67,51,72,66,58,52,51,51,49,55,50,55,72,63,64,36,68,58,60,58,54,48,46,50,59,46,24,76,76,72,34,76,63,44,58,56,51,52,49,52,52,47,56,50,50,50,52,47,46,48,53,71,62,63,70,68,130

pLDDT: mean 73.58, std 12.15, range [41.59, 95.56]

Foldseek 3Di:
DVVVVVVVVVVVVVVVVVVVVVVVDPPDPCCVPCVVVPDDPVNVVVVVVVVVPDCCVVVVLVVVCVPPNPCSVVVVCVVCVVVVVVCCVVVVVDD

Sequence (95 aa):
MTQLLIIAAYLTLLIGLGMASSRLFRGTSEDYLLASHTIGPFLLLMSLFGTTMTAFALVGSTGKAFRVGIGVYGLMASSSGIIHSLCFFLIGARL

Secondary structure (DSSP, 8-state):
-HHHHHHHHHHHHHHHHHHHHHHH--S-HHHHHHGGG-S-HHHHHHHHHHHHS-HIIIIIHHHHHHHH-THHHHHHHHHHHHHHHHHHHHHHT--

Radius of gyration: 18.12 Å; Cα contacts (8 Å, |Δi|>4): 24; chains: 1; bounding box: 34×46×42 Å